Protein AF-A0A5U8STN4-F1 (afdb_monomer_lite)

InterPro domains:
  IPR006665 OmpA-like domain [PS51123] (1-68)
  IPR036737 OmpA-like domain superfamily [G3DSA:3.30.1330.60] (1-88)
  IPR036737 OmpA-like domain superfamily [SSF103088] (5-64)
  IPR050330 Bacterial Outer Membrane Structural/Functional [PTHR30329] (5-68)

Radius of gyration: 30.57 Å; chains: 1; bounding box: 72×78×56 Å

Sequence (139 aa):
PYANGGNYSNWELSAERANASRRELVRGGMAENKILRVVGMASSIHLDKNDGLAPVNRRISIIVLNESEMANILHEYEGAVPITDLQQLKQLPAPHTETPAPHTETPAPPEILPEKVPEPAAPDQTPPQNSAAAADTTQ

Structure (mmCIF, N/CA/C/O backbone):
data_AF-A0A5U8STN4-F1
#
_entry.id   AF-A0A5U8STN4-F1
#
loop_
_atom_site.group_PDB
_atom_site.id
_atom_site.type_symbol
_atom_site.label_atom_id
_atom_site.label_alt_id
_atom_site.label_comp_id
_atom_site.label_asym_id
_atom_site.label_entity_id
_atom_site.label_seq_id
_atom_site.pdbx_PDB_ins_code
_atom_site.Cartn_x
_atom_site.Cartn_y
_atom_site.Cartn_z
_atom_site.occupancy
_atom_site.B_iso_or_equiv
_atom_site.auth_seq_id
_atom_site.auth_comp_id
_atom_site.auth_asym_id
_atom_site.auth_atom_id
_atom_site.pdbx_PDB_model_num
ATOM 1 N N . PRO A 1 1 ? 11.929 -4.100 -15.011 1.00 57.72 1 PRO A N 1
ATOM 2 C CA . PRO A 1 1 ? 10.814 -3.114 -15.020 1.00 57.72 1 PRO A CA 1
ATOM 3 C C . PRO A 1 1 ? 9.611 -3.697 -15.776 1.00 57.72 1 PRO A C 1
ATOM 5 O O . PRO A 1 1 ? 9.831 -4.263 -16.837 1.00 57.72 1 PRO A O 1
ATOM 8 N N . TYR A 1 2 ? 8.385 -3.624 -15.238 1.00 56.03 2 TYR A N 1
ATOM 9 C CA . TYR A 1 2 ? 7.200 -4.244 -15.870 1.00 56.03 2 TYR A CA 1
ATOM 10 C C . TYR A 1 2 ? 6.600 -3.427 -17.028 1.00 56.03 2 TYR A C 1
ATOM 12 O O . TYR A 1 2 ? 5.600 -3.839 -17.607 1.00 56.03 2 TYR A O 1
ATOM 20 N N . ALA A 1 3 ? 7.203 -2.289 -17.385 1.00 58.09 3 ALA A N 1
ATOM 21 C CA . ALA A 1 3 ? 6.753 -1.454 -18.493 1.00 58.09 3 ALA A CA 1
ATOM 22 C C . ALA A 1 3 ? 7.101 -2.104 -19.845 1.00 58.09 3 ALA A C 1
ATOM 24 O O . ALA A 1 3 ? 8.051 -1.709 -20.513 1.00 58.09 3 ALA A O 1
ATOM 25 N N . ASN A 1 4 ? 6.319 -3.105 -20.243 1.00 53.69 4 ASN A N 1
ATOM 26 C CA . ASN A 1 4 ? 6.350 -3.684 -21.580 1.00 53.69 4 ASN A CA 1
ATOM 27 C C . ASN A 1 4 ? 5.126 -3.184 -22.366 1.00 53.69 4 ASN A C 1
ATOM 29 O O . ASN A 1 4 ? 4.169 -3.921 -22.580 1.00 53.69 4 ASN A O 1
ATOM 33 N N . GLY A 1 5 ? 5.160 -1.910 -22.781 1.00 57.75 5 GLY A N 1
ATOM 34 C CA . GLY A 1 5 ? 4.406 -1.436 -23.952 1.00 57.75 5 GLY A CA 1
ATOM 35 C C . GLY A 1 5 ? 3.066 -0.709 -23.752 1.00 57.75 5 GLY A C 1
ATOM 36 O O . GLY A 1 5 ? 2.384 -0.488 -24.747 1.00 57.75 5 GLY A O 1
ATOM 37 N N . GLY A 1 6 ? 2.676 -0.297 -22.538 1.00 72.88 6 GLY A N 1
ATOM 38 C CA . GLY A 1 6 ? 1.451 0.496 -22.316 1.00 72.88 6 GLY A CA 1
ATOM 39 C C . GLY A 1 6 ? 1.544 1.477 -21.141 1.00 72.88 6 GLY A C 1
ATOM 40 O O . GLY A 1 6 ? 2.560 1.511 -20.453 1.00 72.88 6 GLY A O 1
ATOM 41 N N . ASN A 1 7 ? 0.462 2.226 -20.871 1.00 81.69 7 ASN A N 1
ATOM 42 C CA . ASN A 1 7 ? 0.303 3.160 -19.730 1.00 81.69 7 ASN A CA 1
ATOM 43 C C . ASN A 1 7 ? 0.353 2.483 -18.340 1.00 81.69 7 ASN A C 1
ATOM 45 O O . ASN A 1 7 ? -0.021 3.086 -17.340 1.00 81.69 7 ASN A O 1
ATOM 49 N N . TYR A 1 8 ? 0.761 1.218 -18.278 1.00 88.50 8 TYR A N 1
ATOM 50 C CA . TYR A 1 8 ? 0.841 0.432 -17.063 1.00 88.50 8 TYR A CA 1
ATOM 51 C C . TYR A 1 8 ? 2.288 0.387 -16.586 1.00 88.50 8 TYR A C 1
ATOM 53 O O . TYR A 1 8 ? 3.189 -0.083 -17.286 1.00 88.50 8 TYR A O 1
ATOM 61 N N . SER A 1 9 ? 2.511 0.887 -15.383 1.00 91.31 9 SER A N 1
ATOM 62 C CA . SER A 1 9 ? 3.823 1.025 -14.783 1.00 91.31 9 SER A CA 1
ATOM 63 C C . SER A 1 9 ? 3.897 0.276 -13.453 1.00 91.31 9 SER A C 1
ATOM 65 O O . SER A 1 9 ? 2.959 -0.376 -12.988 1.00 91.31 9 SER A O 1
ATOM 67 N N . ASN A 1 10 ? 5.055 0.372 -12.802 1.00 92.25 10 ASN A N 1
ATOM 68 C CA . ASN A 1 10 ? 5.218 -0.177 -11.461 1.00 92.25 10 ASN A CA 1
ATOM 69 C C . ASN A 1 10 ? 4.281 0.503 -10.438 1.00 92.25 10 ASN A C 1
ATOM 71 O O . ASN A 1 10 ? 4.025 -0.090 -9.389 1.00 92.25 10 ASN A O 1
ATOM 75 N N . TRP A 1 11 ? 3.772 1.710 -10.722 1.00 94.12 11 TRP A N 1
ATOM 76 C CA . TRP A 1 11 ? 2.785 2.386 -9.879 1.00 94.12 11 TRP A CA 1
ATOM 77 C C . TRP A 1 11 ? 1.473 1.616 -9.839 1.00 94.12 11 TRP A C 1
ATOM 79 O O . TRP A 1 11 ? 1.087 1.161 -8.757 1.00 94.12 11 TRP A O 1
ATOM 89 N N . GLU A 1 12 ? 0.867 1.370 -10.999 1.00 94.56 12 GLU A N 1
ATOM 90 C CA . GLU A 1 12 ? -0.385 0.624 -11.135 1.00 94.56 12 GLU A CA 1
ATOM 91 C C . GLU A 1 12 ? -0.235 -0.775 -10.533 1.00 94.56 12 GLU A C 1
ATOM 93 O O . GLU A 1 12 ? -1.019 -1.165 -9.669 1.00 94.56 12 GLU A O 1
ATOM 98 N N . LEU A 1 13 ? 0.854 -1.479 -10.867 1.00 94.75 13 LEU A N 1
ATOM 99 C CA . LEU A 1 13 ? 1.120 -2.815 -10.331 1.00 94.75 13 LEU A CA 1
ATOM 100 C C . LEU A 1 13 ? 1.196 -2.840 -8.802 1.00 94.75 13 LEU A C 1
ATOM 102 O O . LEU A 1 13 ? 0.685 -3.762 -8.161 1.00 94.75 13 LEU A O 1
ATOM 106 N N . SER A 1 14 ? 1.860 -1.855 -8.195 1.00 96.31 14 SER A N 1
ATOM 107 C CA . SER A 1 14 ? 2.000 -1.809 -6.739 1.00 96.31 14 SER A CA 1
ATOM 108 C C . SER A 1 14 ? 0.662 -1.548 -6.041 1.00 96.31 14 SER A C 1
ATOM 110 O O . SER A 1 14 ? 0.340 -2.236 -5.070 1.00 96.31 14 SER A O 1
ATOM 112 N N . ALA A 1 15 ? -0.144 -0.624 -6.571 1.00 96.88 15 ALA A N 1
ATOM 113 C CA . ALA A 1 15 ? -1.464 -0.305 -6.039 1.00 96.88 15 ALA A CA 1
ATOM 114 C C . ALA A 1 15 ? -2.450 -1.473 -6.215 1.00 96.88 15 ALA A C 1
ATOM 116 O O . ALA A 1 15 ? -3.196 -1.811 -5.293 1.00 96.88 15 ALA A O 1
ATOM 117 N N . GLU A 1 16 ? -2.425 -2.140 -7.369 1.00 96.81 16 GLU A N 1
ATOM 118 C CA . GLU A 1 16 ? -3.276 -3.295 -7.652 1.00 96.81 16 GLU A CA 1
ATOM 119 C C . GLU A 1 16 ? -2.955 -4.486 -6.753 1.00 96.81 16 GLU A C 1
ATOM 121 O O . GLU A 1 16 ? -3.875 -5.098 -6.203 1.00 96.81 16 GLU A O 1
ATOM 126 N N . ARG A 1 17 ? -1.669 -4.794 -6.536 1.00 97.50 17 ARG A N 1
ATOM 127 C CA . ARG A 1 17 ? -1.264 -5.869 -5.617 1.00 97.50 17 ARG A CA 1
ATOM 128 C C . ARG A 1 17 ? -1.684 -5.569 -4.181 1.00 97.50 17 ARG A C 1
ATOM 130 O O . ARG A 1 17 ? -2.196 -6.462 -3.512 1.00 97.50 17 ARG A O 1
ATOM 137 N N . ALA A 1 18 ? -1.526 -4.327 -3.723 1.00 98.19 18 ALA A N 1
ATOM 138 C CA . ALA A 1 18 ? -1.954 -3.935 -2.383 1.00 98.19 18 ALA A CA 1
ATOM 139 C C . ALA A 1 18 ? -3.484 -4.058 -2.215 1.00 98.19 18 ALA A C 1
ATOM 141 O O . ALA A 1 18 ? -3.965 -4.611 -1.224 1.00 98.19 18 ALA A O 1
ATOM 142 N N . ASN A 1 19 ? -4.260 -3.653 -3.225 1.00 98.00 19 ASN A N 1
ATOM 143 C CA . ASN A 1 19 ? -5.711 -3.852 -3.243 1.00 98.00 19 ASN A CA 1
ATOM 144 C C . ASN A 1 19 ? -6.121 -5.327 -3.344 1.00 98.00 19 ASN A C 1
ATOM 146 O O . ASN A 1 19 ? -7.124 -5.722 -2.751 1.00 98.00 19 ASN A O 1
ATOM 150 N N . ALA A 1 20 ? -5.370 -6.158 -4.068 1.00 98.25 20 ALA A N 1
ATOM 151 C CA . ALA A 1 20 ? -5.594 -7.599 -4.084 1.00 98.25 20 ALA A CA 1
ATOM 152 C C . ALA A 1 20 ? -5.413 -8.191 -2.683 1.00 98.25 20 ALA A C 1
ATOM 154 O O . ALA A 1 20 ? -6.320 -8.858 -2.192 1.00 98.25 20 ALA A O 1
ATOM 155 N N . SER A 1 21 ? -4.319 -7.851 -1.992 1.00 98.06 21 SER A N 1
ATOM 156 C CA . SER A 1 21 ? -4.092 -8.262 -0.603 1.00 98.06 21 SER A CA 1
ATOM 157 C C . SER A 1 21 ? -5.215 -7.807 0.333 1.00 98.06 21 SER A C 1
ATOM 159 O O . SER A 1 21 ? -5.685 -8.607 1.136 1.00 98.06 21 SER A O 1
ATOM 161 N N . ARG A 1 22 ? -5.714 -6.570 0.187 1.00 98.12 22 ARG A N 1
ATOM 162 C CA . ARG A 1 22 ? -6.887 -6.071 0.928 1.00 98.12 22 ARG A CA 1
ATOM 163 C C . ARG A 1 22 ? -8.102 -6.988 0.762 1.00 98.12 22 ARG A C 1
ATOM 165 O O . ARG A 1 22 ? -8.727 -7.364 1.749 1.00 98.12 22 ARG A O 1
ATOM 172 N N . ARG A 1 23 ? -8.438 -7.356 -0.480 1.00 98.12 23 ARG A N 1
ATOM 173 C CA . ARG A 1 23 ? -9.589 -8.229 -0.769 1.00 98.12 23 ARG A CA 1
ATOM 174 C C . ARG A 1 23 ? -9.414 -9.617 -0.165 1.00 98.12 23 ARG A C 1
ATOM 176 O O . ARG A 1 23 ? -10.383 -10.149 0.366 1.00 98.12 23 ARG A O 1
ATOM 183 N N . GLU A 1 24 ? -8.210 -10.185 -0.215 1.00 98.44 24 GLU A N 1
ATOM 184 C CA . GLU A 1 24 ? -7.958 -11.494 0.399 1.00 98.44 24 GLU A CA 1
ATOM 185 C C . GLU A 1 24 ? -8.054 -11.445 1.930 1.00 98.44 24 GLU A C 1
ATOM 187 O O . GLU A 1 24 ? -8.619 -12.356 2.527 1.00 98.44 24 GLU A O 1
ATOM 192 N N . LEU A 1 25 ? -7.597 -10.363 2.574 1.00 98.00 25 LEU A N 1
ATOM 193 C CA . LEU A 1 25 ? -7.780 -10.173 4.020 1.00 98.00 25 LEU A CA 1
ATOM 194 C C . LEU A 1 25 ? -9.263 -10.107 4.402 1.00 98.00 25 LEU A C 1
ATOM 196 O O . LEU A 1 25 ? -9.684 -10.754 5.361 1.00 98.00 25 LEU A O 1
ATOM 200 N N . VAL A 1 26 ? -10.066 -9.364 3.635 1.00 97.88 26 VAL A N 1
ATOM 201 C CA . VA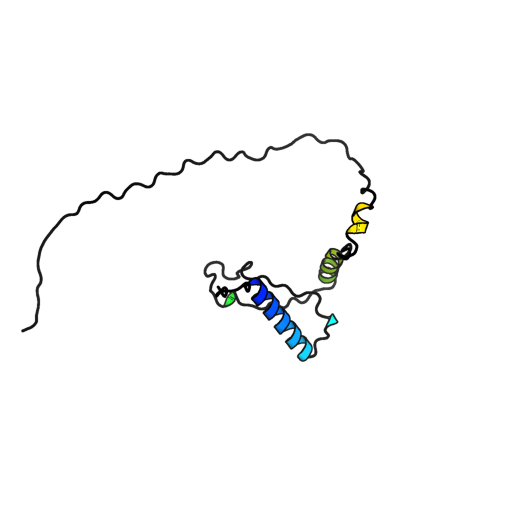L A 1 26 ? -11.516 -9.263 3.863 1.00 97.88 26 VAL A CA 1
ATOM 202 C C . VAL A 1 26 ? -12.201 -10.612 3.644 1.00 97.88 26 VAL A C 1
ATOM 204 O O . VAL A 1 26 ? -12.998 -11.037 4.478 1.00 97.88 26 VAL A O 1
ATOM 207 N N . ARG A 1 27 ? -11.846 -11.343 2.579 1.00 98.31 27 ARG A N 1
ATOM 208 C CA . ARG A 1 27 ? -12.332 -12.719 2.363 1.00 98.31 27 ARG A CA 1
ATOM 209 C C . ARG A 1 27 ? -11.944 -13.665 3.498 1.00 98.31 27 ARG A C 1
ATOM 211 O O . ARG A 1 27 ? -12.707 -14.571 3.806 1.00 98.31 27 ARG A O 1
ATOM 218 N N . GLY A 1 28 ? -10.795 -13.435 4.131 1.00 97.94 28 GLY A N 1
ATOM 219 C CA . GLY A 1 28 ? -10.339 -14.151 5.322 1.00 97.94 28 GLY A CA 1
ATOM 220 C C . GLY A 1 28 ? -11.064 -13.778 6.622 1.00 97.94 28 GLY A C 1
ATOM 221 O O . GLY A 1 28 ? -10.720 -14.324 7.666 1.00 97.94 28 GLY A O 1
ATOM 222 N N . GLY A 1 29 ? -12.046 -12.870 6.588 1.00 97.75 29 GLY A N 1
ATOM 223 C CA . GLY A 1 29 ? -12.858 -12.483 7.747 1.00 97.75 29 GLY A CA 1
ATOM 224 C C . GLY A 1 29 ? -12.464 -11.156 8.403 1.00 97.75 29 GLY A C 1
ATOM 225 O O . GLY A 1 29 ? -13.026 -10.802 9.439 1.00 97.75 29 GLY A O 1
ATOM 226 N N . MET A 1 30 ? -11.527 -10.395 7.828 1.00 97.56 30 MET A N 1
ATOM 227 C CA . MET A 1 30 ? -11.242 -9.036 8.298 1.00 97.56 30 MET A CA 1
ATOM 228 C C . MET A 1 30 ? -12.401 -8.095 7.946 1.00 97.56 30 MET A C 1
ATOM 230 O O . MET A 1 30 ? -12.835 -8.031 6.798 1.00 97.56 30 MET A O 1
ATOM 234 N N . ALA A 1 31 ? -12.879 -7.318 8.919 1.00 97.56 31 ALA A N 1
ATOM 235 C CA . ALA A 1 31 ? -13.886 -6.294 8.659 1.00 97.56 31 ALA A CA 1
ATOM 236 C C . ALA A 1 31 ? -13.307 -5.171 7.778 1.00 97.56 31 ALA A C 1
ATOM 238 O O . ALA A 1 31 ? -12.212 -4.671 8.039 1.00 97.56 31 ALA A O 1
ATOM 239 N N . GLU A 1 32 ? -14.042 -4.755 6.744 1.00 94.06 32 GLU A N 1
ATOM 240 C CA . GLU A 1 32 ? -13.550 -3.788 5.751 1.00 94.06 32 GLU A CA 1
ATOM 241 C C . GLU A 1 32 ? -13.191 -2.427 6.371 1.00 94.06 32 GLU A C 1
ATOM 243 O O . GLU A 1 32 ? -12.195 -1.816 5.991 1.00 94.06 32 GLU A O 1
ATOM 248 N N . ASN A 1 33 ? -13.923 -2.006 7.405 1.00 94.31 33 ASN A N 1
ATOM 249 C CA . ASN A 1 33 ? -13.673 -0.770 8.150 1.00 94.31 33 ASN A CA 1
ATOM 250 C C . ASN A 1 33 ? -12.403 -0.794 9.024 1.00 94.31 33 ASN A C 1
ATOM 252 O O . ASN A 1 33 ? -12.082 0.213 9.650 1.00 94.31 33 ASN A O 1
ATOM 256 N N . LYS A 1 34 ? -11.679 -1.919 9.103 1.00 95.38 34 LYS A N 1
ATOM 257 C CA . LYS A 1 34 ? -10.373 -2.000 9.782 1.00 95.38 34 LYS A CA 1
ATOM 258 C C . LYS A 1 34 ? -9.205 -1.581 8.891 1.00 95.38 34 LYS A C 1
ATOM 260 O O . LYS A 1 34 ? -8.075 -1.521 9.367 1.00 95.38 34 LYS A O 1
ATOM 265 N N . ILE A 1 35 ? -9.460 -1.291 7.617 1.00 95.94 35 ILE A N 1
ATOM 266 C CA . ILE A 1 35 ? -8.438 -0.893 6.654 1.00 95.94 35 ILE A CA 1
ATOM 267 C C . ILE A 1 35 ? -8.607 0.594 6.361 1.00 95.94 35 ILE A C 1
ATOM 269 O O . ILE A 1 35 ? -9.565 0.995 5.710 1.00 95.94 35 ILE A O 1
ATOM 273 N N . LEU A 1 36 ? -7.663 1.405 6.842 1.00 95.00 36 LEU A N 1
ATOM 274 C CA . LEU A 1 36 ? -7.725 2.861 6.706 1.00 95.00 36 LEU A CA 1
ATOM 275 C C . LEU A 1 36 ? -7.314 3.347 5.309 1.00 95.00 36 LEU A C 1
ATOM 277 O O . LEU A 1 36 ? -7.985 4.185 4.719 1.00 95.00 36 LEU A O 1
ATOM 281 N N . ARG A 1 37 ? -6.198 2.833 4.776 1.00 94.44 37 ARG A N 1
ATOM 282 C CA . ARG A 1 37 ? -5.657 3.250 3.474 1.00 94.44 37 ARG A CA 1
ATOM 283 C C . ARG A 1 37 ? -4.887 2.134 2.778 1.00 94.44 37 ARG A C 1
ATOM 285 O O . ARG A 1 37 ? -4.330 1.251 3.428 1.00 94.44 37 ARG A O 1
ATOM 292 N N . VAL A 1 38 ? -4.812 2.222 1.451 1.00 96.50 38 VAL A N 1
ATOM 293 C CA . VAL A 1 38 ? -3.971 1.385 0.584 1.00 96.50 38 VAL A CA 1
ATOM 294 C C . VAL A 1 38 ? -3.055 2.304 -0.217 1.00 96.50 38 VAL A C 1
ATOM 296 O O . VAL A 1 38 ? -3.519 3.297 -0.768 1.00 96.50 38 VAL A O 1
ATOM 299 N N . VAL A 1 39 ? -1.763 1.980 -0.284 1.00 95.88 39 VAL A N 1
ATOM 300 C CA . VAL A 1 39 ? -0.750 2.825 -0.934 1.00 95.88 39 VAL A CA 1
ATOM 301 C C . VAL A 1 39 ? 0.080 1.989 -1.908 1.00 95.88 39 VAL A C 1
ATOM 303 O O . VAL A 1 39 ? 0.575 0.921 -1.546 1.00 95.88 39 VAL A O 1
ATOM 306 N N . GLY A 1 40 ? 0.241 2.475 -3.140 1.00 96.31 40 GLY A N 1
ATOM 307 C CA . GLY A 1 40 ? 1.188 1.938 -4.118 1.00 96.31 40 GLY A CA 1
ATOM 308 C C . GLY A 1 40 ? 2.470 2.766 -4.119 1.00 96.31 40 GLY A C 1
ATOM 309 O O . GLY A 1 40 ? 2.401 3.974 -4.300 1.00 96.31 40 GLY A O 1
ATOM 310 N N . MET A 1 41 ? 3.627 2.131 -3.906 1.00 96.25 41 MET A N 1
ATOM 311 C CA . MET A 1 41 ? 4.931 2.815 -3.812 1.00 96.25 41 MET A CA 1
ATOM 312 C C . MET A 1 41 ? 5.856 2.550 -5.008 1.00 96.25 41 MET A C 1
ATOM 314 O O . MET A 1 41 ? 6.994 3.025 -5.018 1.00 96.25 41 MET A O 1
ATOM 318 N N . ALA A 1 42 ? 5.409 1.786 -6.009 1.00 94.12 42 ALA A N 1
ATOM 319 C CA . ALA A 1 42 ? 6.209 1.403 -7.172 1.00 94.12 42 ALA A CA 1
ATOM 320 C C . ALA A 1 42 ? 7.630 0.937 -6.783 1.00 94.12 42 ALA A C 1
ATOM 322 O O . ALA A 1 42 ? 7.801 0.071 -5.926 1.00 94.12 42 ALA A O 1
ATOM 323 N N . SER A 1 43 ? 8.648 1.529 -7.407 1.00 91.25 43 SER A N 1
ATOM 324 C CA . SER A 1 43 ? 10.074 1.333 -7.132 1.00 91.25 43 SER A CA 1
ATOM 325 C C . SER A 1 43 ? 10.699 2.527 -6.392 1.00 91.25 43 SER A C 1
ATOM 327 O O . SER A 1 43 ? 11.893 2.777 -6.531 1.00 91.25 43 SER A O 1
ATOM 329 N N . SER A 1 44 ? 9.907 3.300 -5.635 1.00 92.38 44 SER A N 1
ATOM 330 C CA . SER A 1 44 ? 10.403 4.482 -4.904 1.00 92.38 44 SER A CA 1
ATOM 331 C C . SER A 1 44 ? 11.146 4.135 -3.607 1.00 92.38 44 SER A C 1
ATOM 333 O O . SER A 1 44 ? 12.032 4.877 -3.194 1.00 92.38 44 SER A O 1
ATOM 335 N N . ILE A 1 45 ? 10.835 2.990 -2.980 1.00 92.19 45 ILE A N 1
ATOM 336 C CA . ILE A 1 45 ? 11.451 2.547 -1.716 1.00 92.19 45 ILE A CA 1
ATOM 337 C C . ILE A 1 45 ? 11.976 1.110 -1.839 1.00 92.19 45 ILE A C 1
ATOM 339 O O . ILE A 1 45 ? 11.313 0.132 -1.456 1.00 92.19 45 ILE A O 1
ATOM 343 N N . HIS A 1 46 ? 13.206 0.985 -2.338 1.00 91.81 46 HIS A N 1
ATOM 344 C CA . HIS A 1 46 ? 13.949 -0.275 -2.322 1.00 91.81 46 HIS A CA 1
ATOM 345 C C . HIS A 1 46 ? 14.471 -0.577 -0.911 1.00 91.81 46 HIS A C 1
ATOM 347 O O . HIS A 1 46 ? 14.964 0.314 -0.217 1.00 91.81 46 HIS A O 1
ATOM 353 N N . LEU A 1 47 ? 14.337 -1.836 -0.487 1.00 91.56 47 LEU A N 1
ATOM 354 C CA . LEU A 1 47 ? 14.916 -2.324 0.763 1.00 91.56 47 LEU A CA 1
ATOM 355 C C . LEU A 1 47 ? 16.392 -2.670 0.558 1.00 91.56 47 LEU A C 1
ATOM 357 O O . LEU A 1 47 ? 17.237 -2.207 1.318 1.00 91.56 47 LEU A O 1
ATOM 361 N N . ASP A 1 48 ? 16.692 -3.422 -0.502 1.00 93.69 48 ASP A N 1
ATOM 362 C CA . ASP A 1 48 ? 18.055 -3.562 -1.003 1.00 93.69 48 ASP A CA 1
ATOM 363 C C . ASP A 1 48 ? 18.300 -2.488 -2.063 1.00 93.69 48 ASP A C 1
ATOM 365 O O . ASP A 1 48 ? 17.710 -2.521 -3.145 1.00 93.69 48 ASP A O 1
ATOM 369 N N . LYS A 1 49 ? 19.135 -1.506 -1.713 1.00 93.69 49 LYS A N 1
ATOM 370 C CA . LYS A 1 49 ? 19.488 -0.379 -2.584 1.00 93.69 49 LYS A CA 1
ATOM 371 C C . LYS A 1 49 ? 20.606 -0.721 -3.572 1.00 93.69 49 LYS A C 1
ATOM 373 O O . LYS A 1 49 ? 20.780 0.022 -4.532 1.00 93.69 49 LYS A O 1
ATOM 378 N N . ASN A 1 50 ? 21.347 -1.804 -3.338 1.00 95.19 50 ASN A N 1
ATOM 379 C CA . ASN A 1 50 ? 22.477 -2.202 -4.177 1.00 95.19 50 ASN A CA 1
ATOM 380 C C . ASN A 1 50 ? 22.007 -2.982 -5.409 1.00 95.19 50 ASN A C 1
ATOM 382 O O . ASN A 1 50 ? 22.587 -2.839 -6.481 1.00 95.19 50 ASN A O 1
ATOM 386 N N . ASP A 1 51 ? 20.932 -3.763 -5.269 1.00 93.62 51 ASP A N 1
ATOM 387 C CA . ASP A 1 51 ? 20.283 -4.469 -6.374 1.00 93.62 51 ASP A CA 1
ATOM 388 C C . ASP A 1 51 ? 18.796 -4.091 -6.484 1.00 93.62 51 ASP A C 1
ATOM 390 O O . ASP A 1 51 ? 17.922 -4.616 -5.790 1.00 93.62 51 ASP A O 1
ATOM 394 N N . GLY A 1 52 ? 18.482 -3.199 -7.428 1.00 90.12 52 GLY A N 1
ATOM 395 C CA . GLY A 1 52 ? 17.106 -2.771 -7.698 1.00 90.12 52 GLY A CA 1
ATOM 396 C C . GLY A 1 52 ? 16.184 -3.892 -8.200 1.00 90.12 52 GLY A C 1
ATOM 397 O O . GLY A 1 52 ? 14.964 -3.795 -8.058 1.00 90.12 52 GLY A O 1
ATOM 398 N N . LEU A 1 53 ? 16.730 -4.980 -8.754 1.00 91.44 53 LEU A N 1
ATOM 399 C CA . LEU A 1 53 ? 15.954 -6.127 -9.237 1.00 91.44 53 LEU A CA 1
ATOM 400 C C . LEU A 1 53 ? 15.811 -7.238 -8.190 1.00 91.44 53 LEU A C 1
ATOM 402 O O . LEU A 1 53 ? 15.071 -8.205 -8.436 1.00 91.44 53 LEU A O 1
ATOM 406 N N . ALA A 1 54 ? 16.422 -7.076 -7.013 1.00 94.06 54 ALA A N 1
ATOM 407 C CA . ALA A 1 54 ? 16.361 -8.043 -5.929 1.00 94.06 54 ALA A CA 1
ATOM 408 C C . ALA A 1 54 ? 14.903 -8.435 -5.603 1.00 94.06 54 ALA A C 1
ATOM 410 O O . ALA A 1 54 ? 14.025 -7.567 -5.486 1.00 94.06 54 ALA A O 1
ATOM 411 N N . PRO A 1 55 ? 14.595 -9.734 -5.414 1.00 93.81 55 PRO A N 1
ATOM 412 C CA . PRO A 1 55 ? 13.244 -10.193 -5.085 1.00 93.81 55 PRO A CA 1
ATOM 413 C C . PRO A 1 55 ? 12.637 -9.541 -3.845 1.00 93.81 55 PRO A C 1
ATOM 415 O O . PRO A 1 55 ? 11.432 -9.289 -3.811 1.00 93.81 55 PRO A O 1
ATOM 418 N N . VAL A 1 56 ? 13.477 -9.190 -2.870 1.00 94.69 56 VAL A N 1
ATOM 419 C CA . VAL A 1 56 ? 13.068 -8.537 -1.621 1.00 94.69 56 VAL A CA 1
ATOM 420 C C . VAL A 1 56 ? 12.394 -7.174 -1.844 1.00 94.69 56 VAL A C 1
ATOM 422 O O . VAL A 1 56 ? 11.561 -6.735 -1.048 1.00 94.69 56 VAL A O 1
ATOM 425 N N . ASN A 1 57 ? 12.673 -6.518 -2.973 1.00 95.31 57 ASN A N 1
ATOM 426 C CA . ASN A 1 57 ? 12.059 -5.243 -3.322 1.00 95.31 57 ASN A CA 1
ATOM 427 C C . ASN A 1 57 ? 10.590 -5.387 -3.774 1.00 95.31 57 ASN A C 1
ATOM 429 O O . ASN A 1 57 ? 9.867 -4.396 -3.822 1.00 95.31 57 ASN A O 1
ATOM 433 N N . ARG A 1 58 ? 10.094 -6.610 -4.028 1.00 94.75 58 ARG A N 1
ATOM 434 C CA . ARG A 1 58 ? 8.720 -6.891 -4.498 1.00 94.75 58 ARG A CA 1
ATOM 435 C C . ARG A 1 58 ? 7.773 -7.355 -3.376 1.00 94.75 58 ARG A C 1
ATOM 437 O O . ARG A 1 58 ? 7.095 -8.373 -3.525 1.00 94.75 58 ARG A O 1
ATOM 444 N N . ARG A 1 59 ? 7.673 -6.591 -2.286 1.00 96.38 59 ARG A N 1
ATOM 445 C CA . ARG A 1 59 ? 6.925 -6.945 -1.056 1.00 96.38 59 ARG A CA 1
ATOM 446 C C . ARG A 1 59 ? 5.534 -6.302 -0.932 1.00 96.38 59 ARG A C 1
ATOM 448 O O . ARG A 1 59 ? 5.258 -5.295 -1.575 1.00 96.38 59 ARG A O 1
ATOM 455 N N . ILE A 1 60 ? 4.700 -6.875 -0.058 1.00 97.38 60 ILE A N 1
ATOM 456 C CA . ILE A 1 60 ? 3.488 -6.251 0.500 1.00 97.38 60 ILE A CA 1
ATOM 457 C C . ILE A 1 60 ? 3.723 -6.054 1.997 1.00 97.38 60 ILE A C 1
ATOM 459 O O . ILE A 1 60 ? 4.076 -7.009 2.686 1.00 97.38 60 ILE A O 1
ATOM 463 N N . SER A 1 61 ? 3.534 -4.830 2.485 1.00 96.12 61 SER A N 1
ATOM 464 C CA . SER A 1 61 ? 3.645 -4.499 3.907 1.00 96.12 61 SER A CA 1
ATOM 465 C C . SER A 1 61 ? 2.260 -4.229 4.483 1.00 96.12 61 SER A C 1
ATOM 467 O O . SER A 1 61 ? 1.500 -3.448 3.914 1.00 96.12 61 SER A O 1
ATOM 469 N N . ILE A 1 62 ? 1.950 -4.849 5.620 1.00 96.31 62 ILE A N 1
ATOM 470 C CA . ILE A 1 62 ? 0.742 -4.572 6.402 1.00 96.31 62 ILE A CA 1
ATOM 471 C C . ILE A 1 62 ? 1.192 -3.881 7.684 1.00 96.31 62 ILE A C 1
ATOM 473 O O . ILE A 1 62 ? 2.030 -4.412 8.409 1.00 96.31 62 ILE A O 1
ATOM 477 N N . ILE A 1 63 ? 0.656 -2.691 7.940 1.00 96.25 63 ILE A N 1
ATOM 478 C CA . ILE A 1 63 ? 0.983 -1.891 9.121 1.00 96.25 63 ILE A CA 1
ATOM 479 C C . ILE A 1 63 ? -0.245 -1.881 10.023 1.00 96.25 63 ILE A C 1
ATOM 481 O O . ILE A 1 63 ? -1.334 -1.515 9.584 1.00 96.25 63 ILE A O 1
ATOM 485 N N . VAL A 1 64 ? -0.065 -2.285 11.279 1.00 96.31 64 VAL A N 1
ATOM 486 C CA . VAL A 1 64 ? -1.097 -2.177 12.313 1.00 96.31 64 VAL A CA 1
ATOM 487 C C . VAL A 1 64 ? -0.878 -0.863 13.048 1.00 96.31 64 VAL A C 1
ATOM 489 O O . VAL A 1 64 ? 0.201 -0.627 13.588 1.00 96.31 64 VAL A O 1
ATOM 492 N N . LEU A 1 65 ? -1.887 0.000 13.022 1.00 96.19 65 LEU A N 1
ATOM 493 C CA . LEU A 1 65 ? -1.825 1.333 13.612 1.00 96.19 65 LEU A CA 1
ATOM 494 C C . LEU A 1 65 ? -2.262 1.284 15.078 1.00 96.19 65 LEU A C 1
ATOM 496 O O . LEU A 1 65 ? -3.178 0.542 15.434 1.00 96.19 65 LEU A O 1
ATOM 500 N N . ASN A 1 66 ? -1.626 2.104 15.911 1.00 97.44 66 ASN A N 1
ATOM 501 C CA . ASN A 1 66 ? -2.174 2.468 17.214 1.00 97.44 66 ASN A CA 1
ATOM 502 C C . ASN A 1 66 ? -3.151 3.650 17.059 1.00 97.44 66 ASN A C 1
ATOM 504 O O . ASN A 1 66 ? -3.278 4.232 15.979 1.00 97.44 66 ASN A O 1
ATOM 508 N N . GLU A 1 67 ? -3.847 4.005 18.138 1.00 95.38 67 GLU A N 1
ATOM 509 C CA . GLU A 1 67 ? -4.865 5.064 18.110 1.00 95.38 67 GLU A CA 1
ATOM 510 C C . GLU A 1 67 ? -4.286 6.433 17.735 1.00 95.38 67 GLU A C 1
ATOM 512 O O . GLU A 1 67 ? -4.883 7.138 16.924 1.00 95.38 67 GLU A O 1
ATOM 517 N N . SER A 1 68 ? -3.104 6.787 18.252 1.00 96.19 68 SER A N 1
ATOM 518 C CA . SER A 1 68 ? -2.455 8.067 17.948 1.00 96.19 68 SER A CA 1
ATOM 519 C C . SER A 1 68 ? -2.065 8.192 16.475 1.00 96.19 68 SER A C 1
ATOM 521 O O . SER A 1 68 ? -2.299 9.227 15.866 1.00 96.19 68 SER A O 1
ATOM 523 N N . GLU A 1 69 ? -1.510 7.136 15.877 1.00 96.38 69 GLU A N 1
ATOM 524 C CA . GLU A 1 69 ? -1.083 7.163 14.476 1.00 96.38 69 GLU A CA 1
ATOM 525 C C . GLU A 1 69 ? -2.283 7.145 13.527 1.00 96.38 69 GLU A C 1
ATOM 527 O O . GLU A 1 69 ? -2.290 7.830 12.507 1.00 96.38 69 GLU A O 1
ATOM 532 N N . MET A 1 70 ? -3.337 6.406 13.887 1.00 94.19 70 MET A N 1
ATOM 533 C CA . MET A 1 70 ? -4.607 6.467 13.171 1.00 94.19 70 MET A CA 1
ATOM 534 C C . MET A 1 70 ? -5.194 7.883 13.210 1.00 94.19 70 MET A C 1
ATOM 536 O O . MET A 1 70 ? -5.595 8.388 12.166 1.00 94.19 70 MET A O 1
ATOM 540 N N . ALA A 1 71 ? -5.212 8.532 14.380 1.00 93.19 71 ALA A N 1
ATOM 541 C CA . ALA A 1 71 ? -5.697 9.902 14.527 1.00 93.19 71 ALA A CA 1
ATOM 542 C C . ALA A 1 71 ? -4.859 10.902 13.715 1.00 93.19 71 ALA A C 1
ATOM 544 O O . ALA A 1 71 ? -5.433 11.741 13.031 1.00 93.19 71 ALA A O 1
ATOM 545 N N . ASN A 1 72 ? -3.529 10.769 13.709 1.00 93.62 72 ASN A N 1
ATOM 546 C CA . ASN A 1 72 ? -2.645 11.609 12.893 1.00 93.62 72 ASN A CA 1
ATOM 547 C C . ASN A 1 72 ? -2.963 11.492 11.396 1.00 93.62 72 ASN A C 1
ATOM 549 O O . ASN A 1 72 ? -3.065 12.505 10.708 1.00 93.62 72 ASN A O 1
ATOM 553 N N . ILE A 1 73 ? -3.154 10.264 10.898 1.00 92.62 73 ILE A N 1
ATOM 554 C CA . ILE A 1 73 ? -3.531 10.035 9.497 1.00 92.62 73 ILE A CA 1
ATOM 555 C C . ILE A 1 73 ? -4.913 10.629 9.211 1.00 92.62 73 ILE A C 1
ATOM 557 O O . ILE A 1 73 ? -5.102 11.222 8.160 1.00 92.62 73 ILE A O 1
ATOM 561 N N . LEU A 1 74 ? -5.883 10.485 10.118 1.00 90.75 74 LEU A N 1
ATOM 562 C CA . LEU A 1 74 ? -7.223 11.053 9.937 1.00 90.75 74 LEU A CA 1
ATOM 563 C C . LEU A 1 74 ? -7.209 12.587 9.937 1.00 90.75 74 LEU A C 1
ATOM 565 O O . LEU A 1 74 ? -7.867 13.183 9.091 1.00 90.75 74 LEU A O 1
ATOM 569 N N . HIS A 1 75 ? -6.411 13.206 10.809 1.00 90.62 75 HIS A N 1
ATOM 570 C CA . HIS A 1 75 ? -6.232 14.655 10.871 1.00 90.62 75 HIS A CA 1
ATOM 571 C C . HIS A 1 75 ? -5.624 15.226 9.578 1.00 90.62 75 HIS A C 1
ATOM 573 O O . HIS A 1 75 ? -5.979 16.326 9.175 1.00 90.62 75 HIS A O 1
ATOM 579 N N . GLU A 1 76 ? -4.786 14.470 8.857 1.00 88.25 76 GLU A N 1
ATOM 580 C CA . GLU A 1 76 ? -4.314 14.855 7.512 1.00 88.25 76 GLU A CA 1
ATOM 581 C C . GLU A 1 76 ? -5.475 15.050 6.513 1.00 88.25 76 GLU A C 1
ATOM 583 O O . GLU A 1 76 ? -5.369 15.844 5.579 1.00 88.25 76 GLU A O 1
ATOM 588 N N . TYR A 1 77 ? -6.601 14.358 6.718 1.00 82.75 77 TYR A N 1
ATOM 589 C CA . TYR A 1 77 ? -7.812 14.500 5.905 1.00 82.75 77 TYR A CA 1
ATOM 590 C C . TYR A 1 77 ? -8.811 15.525 6.470 1.00 82.75 77 TYR A C 1
ATOM 592 O O . TYR A 1 77 ? -9.793 15.850 5.794 1.00 82.75 77 TYR A O 1
ATOM 600 N N . GLU A 1 78 ? -8.590 16.058 7.676 1.00 81.88 78 GLU A N 1
ATOM 601 C CA . GLU A 1 78 ? -9.435 17.099 8.260 1.00 81.88 78 GLU A CA 1
ATOM 602 C C . GLU A 1 78 ? -9.202 18.422 7.512 1.00 81.88 78 GLU A C 1
ATOM 604 O O . GLU A 1 78 ? -8.151 19.047 7.597 1.00 81.88 78 GLU A O 1
ATOM 609 N N . GLY A 1 79 ? -10.191 18.825 6.708 1.00 71.31 79 GLY A N 1
ATOM 610 C CA . GLY A 1 79 ? -10.098 19.981 5.805 1.00 71.31 79 GLY A CA 1
ATOM 611 C C . GLY A 1 79 ? -10.027 19.623 4.318 1.00 71.31 79 GLY A C 1
ATOM 612 O O . GLY A 1 79 ? -10.019 20.524 3.477 1.00 71.31 79 GLY A O 1
ATOM 613 N N . ALA A 1 80 ? -10.037 18.332 3.963 1.00 69.88 80 ALA A N 1
ATOM 614 C CA . ALA A 1 80 ? -10.198 17.908 2.577 1.00 69.88 80 ALA A CA 1
ATOM 615 C C . ALA A 1 80 ? -11.594 18.302 2.060 1.00 69.88 80 ALA A C 1
ATOM 617 O O . ALA A 1 80 ? -12.607 17.692 2.399 1.00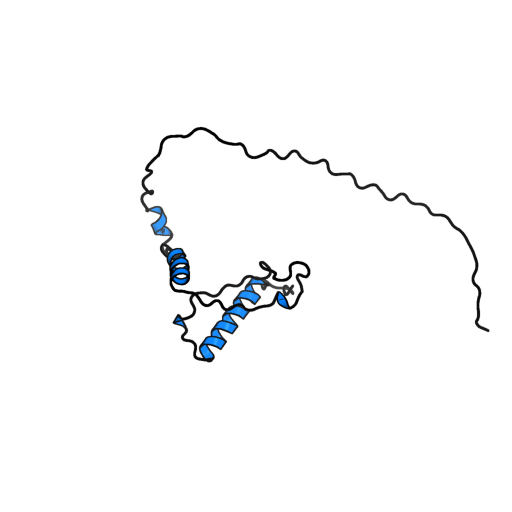 69.88 80 ALA A O 1
ATOM 618 N N . VAL A 1 81 ? -11.647 19.339 1.226 1.00 66.31 81 VAL A N 1
ATOM 619 C CA . VAL A 1 81 ? -12.864 19.746 0.516 1.00 66.31 81 VAL A CA 1
ATOM 620 C C . VAL A 1 81 ? -13.069 18.854 -0.710 1.00 66.31 81 VAL A C 1
ATOM 622 O O . VAL A 1 81 ? -12.109 18.615 -1.453 1.00 66.31 81 VAL A O 1
ATOM 625 N N . PRO A 1 82 ? -14.299 18.371 -0.968 1.00 64.88 82 PRO A N 1
ATOM 626 C CA . PRO A 1 82 ? -14.609 17.658 -2.199 1.00 64.88 82 PRO A CA 1
ATOM 627 C C . PRO A 1 82 ? -14.194 18.491 -3.415 1.00 64.88 82 PRO A C 1
ATOM 629 O O . PRO A 1 82 ? -14.422 19.698 -3.452 1.00 64.88 82 PRO A O 1
ATOM 632 N N . ILE A 1 83 ? -13.642 17.851 -4.451 1.00 64.50 83 ILE A N 1
ATOM 633 C CA . ILE A 1 83 ? -13.245 18.533 -5.700 1.00 64.50 83 ILE A CA 1
ATOM 634 C C . ILE A 1 83 ? -14.435 19.291 -6.331 1.00 64.50 83 ILE A C 1
ATOM 636 O O . ILE A 1 83 ? -14.262 20.311 -6.997 1.00 64.50 83 ILE A O 1
ATOM 640 N N . THR A 1 84 ? -15.659 18.831 -6.069 1.00 69.81 84 THR A N 1
ATOM 641 C CA . THR A 1 84 ? -16.909 19.490 -6.469 1.00 69.81 84 THR A CA 1
ATOM 642 C C . THR A 1 84 ? -17.076 20.889 -5.857 1.00 69.81 84 THR A C 1
ATOM 644 O O . THR A 1 84 ? -17.624 21.775 -6.509 1.00 69.81 84 THR A O 1
ATOM 647 N N . ASP A 1 85 ? -16.534 21.123 -4.660 1.00 64.81 85 ASP A N 1
ATOM 648 C CA . ASP A 1 85 ? -16.663 22.374 -3.902 1.00 64.81 85 ASP A CA 1
ATOM 649 C C . ASP A 1 85 ? -15.466 23.323 -4.096 1.00 64.81 85 ASP A C 1
ATOM 651 O O . ASP A 1 85 ? -15.395 24.388 -3.480 1.00 64.81 85 ASP A O 1
ATOM 655 N 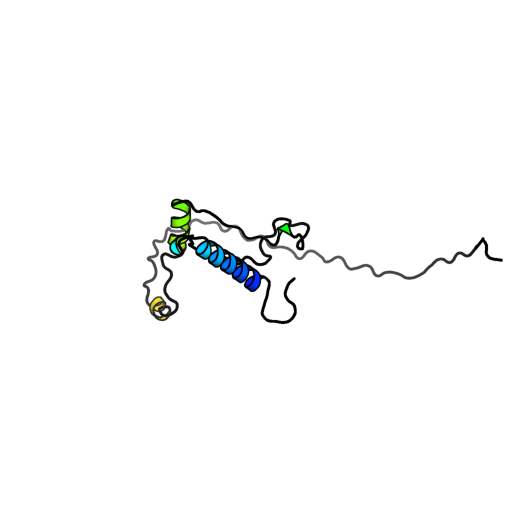N . LEU A 1 86 ? -14.541 23.021 -5.021 1.00 61.44 86 LEU A N 1
ATOM 656 C CA . LEU A 1 86 ? -13.409 23.909 -5.346 1.00 61.44 86 LEU A CA 1
ATOM 657 C C . LEU A 1 86 ? -13.850 25.302 -5.821 1.00 61.44 86 LEU A C 1
ATOM 659 O O . LEU A 1 86 ? -13.073 26.256 -5.755 1.00 61.44 86 LEU A O 1
ATOM 663 N N . GLN A 1 87 ? -15.094 25.447 -6.288 1.00 62.41 87 GLN A N 1
ATOM 664 C CA . GLN A 1 87 ? -15.655 26.752 -6.646 1.00 62.41 87 GLN A CA 1
ATOM 665 C C . GLN A 1 87 ? -15.929 27.642 -5.421 1.00 62.41 87 GLN A C 1
ATOM 667 O O . GLN A 1 87 ? -15.864 28.864 -5.545 1.00 62.41 87 GLN A O 1
ATOM 672 N N . GLN A 1 88 ? -16.161 27.058 -4.241 1.00 59.94 88 GLN A N 1
ATOM 673 C CA . GLN A 1 88 ? -16.411 27.781 -2.987 1.00 59.94 88 GLN A CA 1
ATOM 674 C C . GLN A 1 88 ? -15.112 28.227 -2.291 1.00 59.94 88 GLN A C 1
ATOM 676 O O . GLN A 1 88 ? -15.119 29.216 -1.560 1.00 59.94 88 GLN A O 1
ATOM 681 N N . LEU A 1 89 ? -13.964 27.601 -2.593 1.00 57.66 89 LEU A N 1
ATOM 682 C CA . LEU A 1 89 ? -12.655 28.009 -2.056 1.00 57.66 89 LEU A CA 1
ATOM 683 C C . LEU A 1 89 ? -12.207 29.417 -2.483 1.00 57.66 89 LEU A C 1
ATOM 685 O O . LEU A 1 89 ? -11.360 30.020 -1.829 1.00 57.66 89 LEU A O 1
ATOM 689 N N . LYS A 1 90 ? -12.790 29.978 -3.551 1.00 60.06 90 LYS A N 1
ATOM 690 C CA . LYS A 1 90 ? -12.543 31.372 -3.962 1.00 60.06 90 LYS A CA 1
ATOM 691 C C . LYS A 1 90 ? -13.158 32.411 -3.014 1.00 60.06 90 LYS A C 1
ATOM 693 O O . LYS A 1 90 ? -12.918 33.598 -3.209 1.00 60.06 90 LYS A O 1
ATOM 698 N N . GLN A 1 91 ? -13.956 31.990 -2.031 1.00 56.03 91 GLN A N 1
ATOM 699 C CA . GLN A 1 91 ? -14.703 32.876 -1.131 1.00 56.03 91 GLN A CA 1
ATOM 700 C C . GLN A 1 91 ? -14.322 32.731 0.349 1.00 56.03 91 GLN A C 1
ATOM 702 O O . GLN A 1 91 ? -14.989 33.324 1.195 1.00 56.03 91 GLN A O 1
ATOM 707 N N . LEU A 1 92 ? -13.246 32.007 0.691 1.00 54.06 92 LEU A N 1
ATOM 708 C CA . LEU A 1 92 ? -12.754 32.033 2.070 1.00 54.06 92 LEU A CA 1
ATOM 709 C C . LEU A 1 92 ? -12.151 33.415 2.384 1.00 54.06 92 LEU A C 1
ATOM 711 O O . LEU A 1 92 ? -11.305 33.893 1.622 1.00 54.06 92 LEU A O 1
ATOM 715 N N . PRO A 1 93 ? -12.541 34.063 3.498 1.00 52.28 93 PRO A N 1
ATOM 716 C CA . PRO A 1 93 ? -11.800 35.208 4.000 1.00 52.28 93 PRO A CA 1
ATOM 717 C C . PRO A 1 93 ? -10.379 34.751 4.351 1.00 52.28 93 PRO A C 1
ATOM 719 O O . PRO A 1 93 ? -10.186 33.682 4.931 1.00 52.28 93 PRO A O 1
ATOM 722 N N . ALA A 1 94 ? -9.384 35.546 3.950 1.00 49.78 94 ALA A N 1
ATOM 723 C CA . ALA A 1 94 ? -7.983 35.257 4.224 1.00 49.78 94 ALA A CA 1
ATOM 724 C C . ALA A 1 94 ? -7.773 35.027 5.734 1.00 49.78 94 ALA A C 1
ATOM 726 O O . ALA A 1 94 ? -8.336 35.785 6.532 1.00 49.78 94 ALA A O 1
ATOM 727 N N . PRO A 1 95 ? -6.981 34.018 6.145 1.00 53.16 95 PRO A N 1
ATOM 728 C CA . PRO A 1 95 ? -6.643 33.845 7.550 1.00 53.16 95 PRO A CA 1
ATOM 729 C C . PRO A 1 95 ? -5.989 35.131 8.062 1.00 53.16 95 PRO A C 1
ATOM 731 O O . PRO A 1 95 ? -5.104 35.691 7.415 1.00 53.16 95 PRO A O 1
ATOM 734 N N . HIS A 1 96 ? -6.492 35.629 9.192 1.00 50.19 96 HIS A N 1
ATOM 735 C CA . HIS A 1 96 ? -6.056 36.877 9.800 1.00 50.19 96 HIS A CA 1
ATOM 736 C C . HIS A 1 96 ? -4.543 36.859 10.040 1.00 50.19 96 HIS A C 1
ATOM 738 O O . HIS A 1 96 ? -4.022 36.029 10.781 1.00 50.19 96 HIS A O 1
ATOM 744 N N . THR A 1 97 ? -3.849 37.794 9.398 1.00 41.75 97 THR A N 1
ATOM 745 C CA . THR A 1 97 ? -2.436 38.080 9.618 1.00 41.75 97 THR A CA 1
ATOM 746 C C . THR A 1 97 ? -2.274 38.731 10.992 1.00 41.75 97 THR A C 1
ATOM 748 O O . T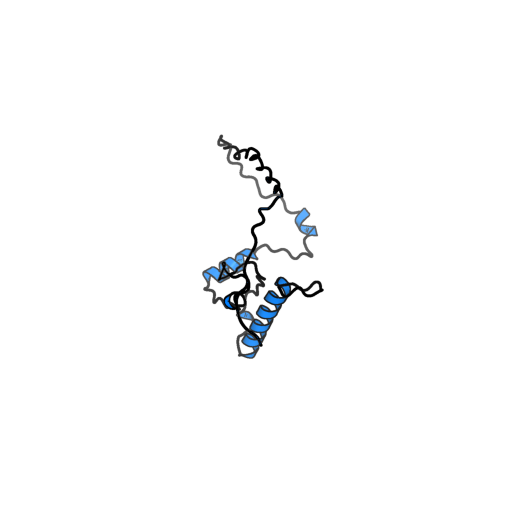HR A 1 97 ? -2.360 39.951 11.119 1.00 41.75 97 THR A O 1
ATOM 751 N N . GLU A 1 98 ? -2.029 37.946 12.039 1.00 42.25 98 GLU A N 1
ATOM 752 C CA . GLU A 1 98 ? -1.257 38.477 13.162 1.00 42.25 98 GLU A CA 1
ATOM 753 C C . GLU A 1 98 ? 0.202 38.540 12.710 1.00 42.25 98 GLU A C 1
ATOM 755 O O . GLU A 1 98 ? 0.902 37.537 12.630 1.00 42.25 98 GLU A O 1
A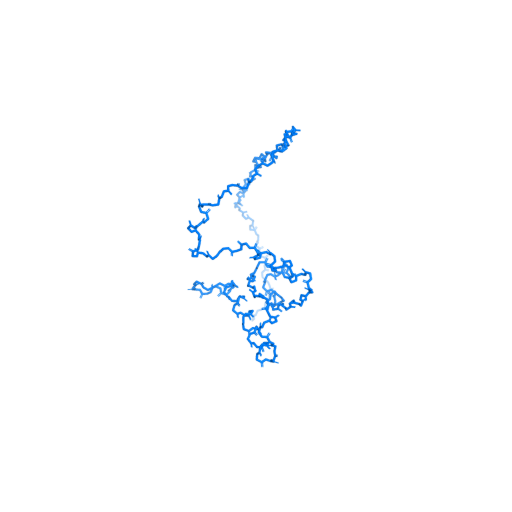TOM 760 N N . THR A 1 99 ? 0.621 39.741 12.323 1.00 38.47 99 THR A N 1
ATOM 761 C CA . THR A 1 99 ? 2.007 40.110 12.035 1.00 38.47 99 THR A CA 1
ATOM 762 C C . THR A 1 99 ? 2.806 40.171 13.340 1.00 38.47 99 THR A C 1
ATOM 764 O O . THR A 1 99 ? 2.529 41.057 14.151 1.00 38.47 99 THR A O 1
ATOM 767 N N . PRO A 1 100 ? 3.873 39.375 13.534 1.00 42.00 100 PRO A N 1
ATOM 768 C CA . PRO A 1 100 ? 5.001 39.807 14.340 1.00 42.00 100 PRO A CA 1
ATOM 769 C C . PRO A 1 100 ? 5.956 40.602 13.437 1.00 42.00 100 PRO A C 1
ATOM 771 O O . PRO A 1 100 ? 6.330 40.167 12.348 1.00 42.00 100 PRO A O 1
ATOM 774 N N . ALA A 1 101 ? 6.312 41.802 13.889 1.00 43.50 101 ALA A N 1
ATOM 775 C CA . ALA A 1 101 ? 7.274 42.709 13.266 1.00 43.50 101 ALA A CA 1
ATOM 776 C C . ALA A 1 101 ? 8.710 42.103 13.218 1.00 43.50 101 ALA A C 1
ATOM 778 O O . ALA A 1 101 ? 8.965 41.067 13.831 1.00 43.50 101 ALA A O 1
ATOM 779 N N . PRO A 1 102 ? 9.649 42.711 12.467 1.00 45.09 102 PRO A N 1
ATOM 780 C CA . PRO A 1 102 ? 10.707 42.015 11.741 1.00 45.09 102 PRO A CA 1
ATOM 781 C C . PRO A 1 102 ? 11.945 41.722 12.597 1.00 45.09 102 PRO A C 1
ATOM 783 O O . PRO A 1 102 ? 12.465 42.609 13.272 1.00 45.09 102 PRO A O 1
ATOM 786 N N . HIS A 1 103 ? 12.487 40.510 12.473 1.00 46.44 103 HIS A N 1
ATOM 787 C CA . HIS A 1 103 ? 13.874 40.225 12.829 1.00 46.44 103 HIS A CA 1
ATOM 788 C C . HIS A 1 103 ? 14.706 40.076 11.554 1.00 46.44 103 HIS A C 1
ATOM 790 O O . HIS A 1 103 ? 14.471 39.215 10.709 1.00 46.44 103 HIS A O 1
ATOM 796 N N . THR A 1 104 ? 15.643 41.005 11.431 1.00 43.75 104 THR A N 1
ATOM 797 C CA . THR A 1 104 ? 16.748 41.090 10.486 1.00 43.75 104 THR A CA 1
ATOM 798 C C . THR A 1 104 ? 17.615 39.829 10.533 1.00 43.75 104 THR A C 1
ATOM 800 O O . THR A 1 104 ? 18.143 39.517 11.591 1.00 43.75 104 THR A O 1
ATOM 803 N N . GLU A 1 105 ? 17.746 39.132 9.403 1.00 39.97 105 GLU A N 1
ATOM 804 C CA . GLU A 1 105 ? 18.983 38.589 8.801 1.00 39.97 105 GLU A CA 1
ATOM 805 C C . GLU A 1 105 ? 18.644 37.412 7.875 1.00 39.97 105 GLU A C 1
ATOM 807 O O . GLU A 1 105 ? 18.282 36.317 8.295 1.00 39.97 105 GLU A O 1
ATOM 812 N N . THR A 1 106 ? 18.784 37.661 6.576 1.00 41.25 106 THR A N 1
ATOM 813 C CA . THR A 1 106 ? 18.825 36.646 5.524 1.00 41.25 106 THR A CA 1
ATOM 814 C C . THR A 1 106 ? 20.237 36.056 5.480 1.00 41.25 106 THR A C 1
ATOM 816 O O . THR A 1 106 ? 21.159 36.806 5.155 1.00 41.25 106 THR A O 1
ATOM 819 N N . PRO A 1 107 ? 20.461 34.746 5.689 1.00 43.97 107 PRO A N 1
ATOM 820 C CA . PRO A 1 107 ? 21.615 34.098 5.098 1.00 43.97 107 PRO A CA 1
ATOM 821 C C . PRO A 1 107 ? 21.265 33.733 3.651 1.00 43.97 107 PRO A C 1
ATOM 823 O O . PRO A 1 107 ? 20.272 33.059 3.374 1.00 43.97 107 PRO A O 1
ATOM 826 N N . ALA A 1 108 ? 22.066 34.243 2.718 1.00 53.94 108 ALA A N 1
ATOM 827 C CA . ALA A 1 108 ? 21.948 33.964 1.294 1.00 53.94 108 ALA A CA 1
ATOM 828 C C . ALA A 1 108 ? 22.126 32.457 0.993 1.00 53.94 108 ALA A C 1
ATOM 830 O O . ALA A 1 108 ? 22.922 31.790 1.661 1.00 53.94 108 ALA A O 1
ATOM 831 N N . PRO A 1 109 ? 21.441 31.912 -0.029 1.00 63.03 109 PRO A N 1
ATOM 832 C CA . PRO A 1 109 ? 21.762 30.599 -0.586 1.00 63.03 109 PRO A CA 1
ATOM 833 C C . PRO A 1 109 ? 23.211 30.579 -1.110 1.00 63.03 109 PRO A C 1
ATOM 835 O O . PRO A 1 109 ? 23.632 31.566 -1.715 1.00 63.03 109 PRO A O 1
ATOM 838 N N . PRO A 1 110 ? 23.988 29.497 -0.923 1.00 58.78 110 PRO A N 1
ATOM 839 C CA . PRO A 1 110 ? 25.325 29.418 -1.495 1.00 58.78 110 PRO A CA 1
ATOM 840 C C . PRO A 1 110 ? 25.241 29.376 -3.027 1.00 58.78 110 PRO A C 1
ATOM 842 O O . PRO A 1 110 ? 24.589 28.511 -3.611 1.00 58.78 110 PRO A O 1
ATOM 845 N N . GLU A 1 111 ? 25.911 30.330 -3.668 1.00 51.69 111 GLU A N 1
ATOM 846 C CA . GLU A 1 111 ? 26.099 30.406 -5.114 1.00 51.69 111 GLU A CA 1
ATOM 847 C C . GLU A 1 111 ? 27.116 29.338 -5.543 1.00 51.69 111 GLU A C 1
ATOM 849 O O . GLU A 1 111 ? 28.291 29.382 -5.175 1.00 51.69 111 GLU A O 1
ATOM 854 N N . ILE A 1 112 ? 26.650 28.325 -6.274 1.00 50.38 112 ILE A N 1
ATOM 855 C CA . ILE A 1 112 ? 27.488 27.232 -6.772 1.00 50.38 112 ILE A CA 1
ATOM 856 C C . ILE A 1 112 ? 28.138 27.708 -8.078 1.00 50.38 112 ILE A C 1
ATOM 858 O O . ILE A 1 112 ? 27.460 27.869 -9.093 1.00 50.38 112 ILE A O 1
ATOM 862 N N . LEU A 1 113 ? 29.448 27.958 -8.048 1.00 55.84 113 LEU A N 1
ATOM 863 C CA . LEU A 1 113 ? 30.254 28.258 -9.236 1.00 55.84 113 LEU A CA 1
ATOM 864 C C . LEU A 1 113 ? 30.235 27.051 -10.198 1.00 55.84 113 LEU A C 1
ATOM 866 O O . LEU A 1 113 ? 30.299 25.915 -9.725 1.00 55.84 113 LEU A O 1
ATOM 870 N N . PRO A 1 114 ? 30.182 27.244 -11.530 1.00 54.03 114 PRO A N 1
ATOM 871 C CA . PRO A 1 114 ? 30.216 26.126 -12.463 1.00 54.03 114 PRO A CA 1
ATOM 872 C C . PRO A 1 114 ? 31.586 25.441 -12.405 1.00 54.03 114 PRO A C 1
ATOM 874 O O . PRO A 1 114 ? 32.611 26.021 -12.770 1.00 54.03 114 PRO A O 1
ATOM 877 N N . GLU A 1 115 ? 31.602 24.195 -11.939 1.00 57.72 115 GLU A N 1
ATOM 878 C CA . GLU A 1 115 ? 32.785 23.344 -11.959 1.00 57.72 115 GLU A CA 1
ATOM 879 C C . GLU A 1 115 ? 33.146 23.002 -13.413 1.00 57.72 115 GLU A C 1
ATOM 881 O O . GLU A 1 115 ? 32.319 22.555 -14.211 1.00 57.72 115 GLU A O 1
ATOM 886 N N . LYS A 1 116 ? 34.397 23.290 -13.775 1.00 46.62 116 LYS A N 1
ATOM 887 C CA . LYS A 1 116 ? 34.973 23.083 -15.104 1.00 46.62 116 LYS A CA 1
ATOM 888 C C . LYS A 1 116 ? 34.923 21.594 -15.465 1.00 46.62 116 LYS A C 1
ATOM 890 O O . LYS A 1 116 ? 35.625 20.789 -14.862 1.00 46.62 116 LYS A O 1
ATOM 895 N N . VAL A 1 117 ? 34.135 21.252 -16.483 1.00 52.94 117 VAL A N 1
ATOM 896 C CA . VAL A 1 117 ? 34.107 19.920 -17.107 1.00 52.94 117 VAL A CA 1
ATOM 897 C C . VAL A 1 117 ? 35.530 19.536 -17.548 1.00 52.94 117 VAL A C 1
ATOM 899 O O . VAL A 1 117 ? 36.137 20.302 -18.303 1.00 52.94 117 VAL A O 1
ATOM 902 N N . PRO A 1 118 ? 36.094 18.389 -17.121 1.00 48.12 118 PRO A N 1
ATOM 903 C CA . PRO A 1 118 ? 37.307 17.874 -17.731 1.00 48.12 118 PRO A CA 1
ATOM 904 C C . PRO A 1 118 ? 36.969 17.293 -19.110 1.00 48.12 118 PRO A C 1
ATOM 906 O O . PRO A 1 118 ? 36.063 16.478 -19.275 1.00 48.12 118 PRO A O 1
ATOM 909 N N . GLU A 1 119 ? 37.706 17.770 -20.103 1.00 57.25 119 GLU A N 1
ATOM 910 C CA . GLU A 1 119 ? 37.676 17.357 -21.503 1.00 57.25 119 GLU A CA 1
ATOM 911 C C . GLU A 1 119 ? 38.045 15.865 -21.644 1.00 57.25 119 GLU A C 1
ATOM 913 O O . GLU A 1 119 ? 39.025 15.425 -21.035 1.00 57.25 119 GLU A O 1
ATOM 918 N N . PRO A 1 120 ? 37.290 15.049 -22.408 1.00 51.38 120 PRO A N 1
ATOM 919 C CA . PRO A 1 120 ? 37.664 13.661 -22.636 1.00 51.38 120 PRO A CA 1
ATOM 920 C C . PRO A 1 120 ? 38.866 13.607 -23.584 1.00 51.38 120 PRO A C 1
ATOM 922 O O . PRO A 1 120 ? 38.779 13.994 -24.749 1.00 51.38 120 PRO A O 1
ATOM 925 N N . ALA A 1 121 ? 39.992 13.105 -23.076 1.00 45.94 121 ALA A N 1
ATOM 926 C CA . ALA A 1 121 ? 41.165 12.789 -23.877 1.00 45.94 121 ALA A CA 1
ATOM 927 C C . ALA A 1 121 ? 40.798 11.779 -24.981 1.00 45.94 121 ALA A C 1
ATOM 929 O O . ALA A 1 121 ? 40.242 10.712 -24.712 1.00 45.94 121 ALA A O 1
ATOM 930 N N . ALA A 1 122 ? 41.108 12.139 -26.226 1.00 46.41 122 ALA A N 1
ATOM 931 C CA . ALA A 1 122 ? 40.971 11.277 -27.392 1.00 46.41 122 ALA A CA 1
ATOM 932 C C . ALA A 1 122 ? 41.841 10.008 -27.252 1.00 46.41 122 ALA A C 1
ATOM 934 O O . ALA A 1 122 ? 42.965 10.104 -26.754 1.00 46.41 122 ALA A O 1
ATOM 935 N N . PRO A 1 123 ? 41.386 8.827 -27.712 1.00 43.91 123 PRO A N 1
ATOM 936 C CA . PRO A 1 123 ? 42.260 7.671 -27.826 1.00 43.91 123 PRO A CA 1
ATOM 937 C C . PRO A 1 123 ? 43.111 7.798 -29.094 1.00 43.91 123 PRO A C 1
ATOM 939 O O . PRO A 1 123 ? 42.602 7.711 -30.213 1.00 43.91 123 PRO A O 1
ATOM 942 N N . ASP A 1 124 ? 44.409 8.006 -28.898 1.00 39.38 124 ASP A N 1
ATOM 943 C CA . ASP A 1 124 ? 45.415 7.952 -29.953 1.00 39.38 124 ASP A CA 1
ATOM 944 C C . ASP A 1 124 ? 45.642 6.493 -30.388 1.00 39.38 124 ASP A C 1
ATOM 946 O O . ASP A 1 124 ? 45.755 5.578 -29.565 1.00 39.38 124 ASP A O 1
ATOM 950 N N . GLN A 1 125 ? 45.657 6.268 -31.699 1.00 37.53 125 GLN A N 1
ATOM 951 C CA . GLN A 1 125 ? 45.915 4.974 -32.323 1.00 37.53 125 GLN A CA 1
ATOM 952 C C . GLN A 1 125 ? 47.413 4.830 -32.587 1.00 37.53 125 GLN A C 1
ATOM 954 O O . GLN A 1 125 ? 47.960 5.693 -33.257 1.00 37.53 125 GLN A O 1
ATOM 959 N N . THR A 1 126 ? 48.053 3.717 -32.199 1.00 40.00 126 THR A N 1
ATOM 960 C CA . THR A 1 126 ? 48.795 2.782 -33.094 1.00 40.00 126 THR A CA 1
ATOM 961 C C . THR A 1 126 ? 49.526 1.668 -32.307 1.00 40.00 126 THR A C 1
ATOM 963 O O . THR A 1 126 ? 49.794 1.830 -31.118 1.00 40.00 126 THR A O 1
ATOM 966 N N . PRO A 1 127 ? 49.805 0.501 -32.934 1.00 47.28 127 PRO A N 1
ATOM 967 C CA . PRO A 1 127 ? 50.162 -0.752 -32.261 1.00 47.28 127 PRO A CA 1
ATOM 968 C C . PRO A 1 127 ? 51.681 -0.993 -32.204 1.00 47.28 127 PRO A C 1
ATOM 970 O O . PRO A 1 127 ? 52.430 -0.372 -32.959 1.00 47.28 127 PRO A O 1
ATOM 973 N N . PRO A 1 128 ? 52.135 -2.032 -31.480 1.00 51.12 128 PRO A N 1
ATOM 974 C CA . PRO A 1 128 ? 53.308 -2.779 -31.897 1.00 51.12 128 PRO A CA 1
ATOM 975 C C . PRO A 1 128 ? 52.945 -4.212 -32.300 1.00 51.12 128 PRO A C 1
ATOM 977 O O . PRO A 1 128 ? 52.291 -4.961 -31.575 1.00 51.12 128 PRO A O 1
ATOM 980 N N . GLN A 1 129 ? 53.421 -4.584 -33.486 1.00 45.16 129 GLN A N 1
ATOM 981 C CA . GLN A 1 129 ? 53.608 -5.966 -33.897 1.00 45.16 129 GLN A CA 1
ATOM 982 C C . GLN A 1 129 ? 54.658 -6.632 -33.000 1.00 45.16 129 GLN A C 1
ATOM 984 O O . GLN A 1 129 ? 55.720 -6.051 -32.777 1.00 45.16 129 GLN A O 1
ATOM 989 N N . ASN A 1 130 ? 54.427 -7.882 -32.593 1.00 42.84 130 ASN A N 1
ATOM 990 C CA . ASN A 1 130 ? 55.502 -8.864 -32.662 1.00 42.84 130 ASN A CA 1
ATOM 991 C C . ASN A 1 130 ? 54.976 -10.291 -32.844 1.00 42.84 130 ASN A C 1
ATOM 993 O O . ASN A 1 130 ? 53.952 -10.683 -32.287 1.00 42.84 130 ASN A O 1
ATOM 997 N N . SER A 1 131 ? 55.695 -11.016 -33.690 1.00 42.16 131 SER A N 1
ATOM 998 C CA . SER A 1 131 ? 55.357 -12.301 -34.290 1.00 42.16 131 SER A CA 1
ATOM 999 C C . SER A 1 131 ? 55.800 -13.505 -33.452 1.00 42.16 131 SER A C 1
ATOM 1001 O O . SER A 1 131 ? 56.782 -13.421 -32.723 1.00 42.16 131 SER A O 1
ATOM 1003 N N . ALA A 1 132 ? 55.155 -14.643 -33.752 1.00 37.28 132 ALA A N 1
ATOM 1004 C CA . ALA A 1 132 ? 55.614 -16.032 -33.585 1.00 37.28 132 ALA A CA 1
ATOM 1005 C C . ALA A 1 132 ? 55.662 -16.585 -32.137 1.00 37.28 132 ALA A C 1
ATOM 1007 O O . ALA A 1 132 ? 55.985 -15.880 -31.198 1.00 37.28 132 ALA A O 1
ATOM 1008 N N . ALA A 1 133 ? 55.348 -17.850 -31.852 1.00 40.81 133 ALA A N 1
ATOM 1009 C CA . ALA A 1 133 ? 55.236 -19.030 -32.698 1.00 40.81 133 ALA A CA 1
ATOM 1010 C C . ALA A 1 133 ? 54.186 -20.001 -32.132 1.00 40.81 133 ALA A C 1
ATOM 1012 O O . ALA A 1 133 ? 54.048 -20.156 -30.920 1.00 40.81 133 ALA A O 1
ATOM 1013 N N . ALA A 1 134 ? 53.480 -20.669 -33.041 1.00 40.91 134 ALA A N 1
ATOM 1014 C CA . ALA A 1 134 ? 52.652 -21.825 -32.757 1.00 40.91 134 ALA A CA 1
ATOM 1015 C C . ALA A 1 134 ? 53.532 -23.076 -32.626 1.00 40.91 134 ALA A C 1
ATOM 1017 O O . ALA A 1 134 ? 54.363 -23.348 -33.491 1.00 40.91 134 ALA A O 1
ATOM 1018 N N . ALA A 1 135 ? 53.292 -23.847 -31.574 1.00 40.06 135 ALA A N 1
ATOM 1019 C CA . ALA A 1 135 ? 53.605 -25.263 -31.495 1.00 40.06 135 ALA A CA 1
ATOM 1020 C C . ALA A 1 135 ? 52.464 -25.903 -30.695 1.00 40.06 135 ALA A C 1
ATOM 1022 O O . ALA A 1 135 ? 52.281 -25.577 -29.527 1.00 40.06 135 ALA A O 1
ATOM 1023 N N . ASP A 1 136 ? 51.618 -26.710 -31.333 1.00 36.53 136 ASP A N 1
ATOM 1024 C CA . ASP A 1 136 ? 51.748 -28.171 -31.274 1.00 36.53 136 ASP A CA 1
ATOM 1025 C C . ASP A 1 136 ? 50.4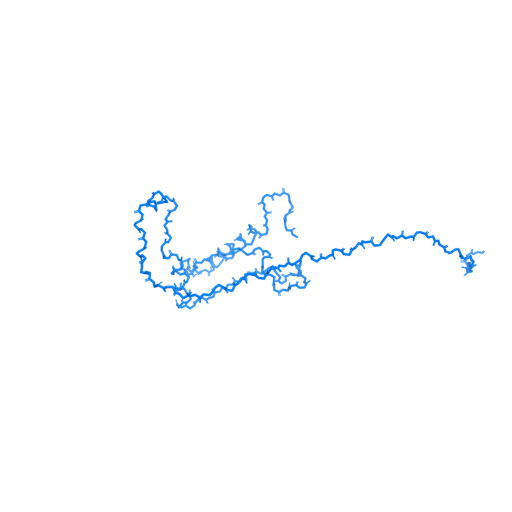49 -28.894 -31.711 1.00 36.53 136 ASP A C 1
ATOM 1027 O O . ASP A 1 136 ? 49.346 -28.550 -31.292 1.00 36.53 136 ASP A O 1
ATOM 1031 N N . THR A 1 137 ? 50.652 -29.937 -32.524 1.00 42.06 137 THR A N 1
ATOM 1032 C CA . THR A 1 137 ? 49.864 -31.175 -32.661 1.00 42.06 137 THR A CA 1
ATOM 1033 C C . THR A 1 137 ? 48.462 -31.148 -33.301 1.00 42.06 137 THR A C 1
ATOM 1035 O O . THR A 1 137 ? 47.440 -30.940 -32.650 1.00 42.06 137 THR A O 1
ATOM 1038 N N . THR A 1 138 ? 48.405 -31.565 -34.577 1.00 42.97 138 THR A N 1
ATOM 1039 C CA . THR A 1 138 ? 47.567 -32.690 -35.058 1.00 42.97 138 THR A CA 1
ATOM 1040 C C . THR A 1 138 ? 48.066 -33.180 -36.429 1.00 42.97 138 THR A C 1
ATOM 1042 O O . THR A 1 138 ? 48.071 -32.403 -37.382 1.00 42.97 138 THR A O 1
ATOM 1045 N N . GLN A 1 139 ? 48.372 -34.489 -36.472 1.00 42.25 139 GLN A N 1
ATOM 1046 C CA . GLN A 1 139 ? 48.788 -35.380 -37.580 1.00 42.25 139 GLN A CA 1
ATOM 1047 C C . GLN A 1 139 ? 50.246 -35.309 -38.045 1.00 42.25 139 GLN A C 1
ATOM 1049 O O . GLN A 1 139 ? 50.658 -34.287 -38.631 1.00 42.25 139 GLN A O 1
#

Foldseek 3Di:
DPPDDDPDALQNVQQVVQVVVLVVVVVVPDDNVQDDDGHRDRQVDAPPPPDSPDPSRVDDDDDRDDPVVSVVVVVVCVVPDPPVCVVVVVPDDPDDDPDDDDDDDDDDDDDDDDDDDDDDDDDDDDDDDDDDDDDDDDD

Organism: NCBI:txid149386

Secondary structure (DSSP, 8-state):
---SSSS--HHHHHHHHHHHHHHHHHHTT--GGG-------TTSS-SSSS-TT-GGGS-----PPPHHHHHHHHHHTTT---GGGTTGGGGPPPPP--PPPP---PPPPP------PPP--------------------

pLDDT: mean 73.54, std 22.81, range [36.53, 98.44]